Protein AF-A0A2J8UCY9-F1 (afdb_monomer)

Solvent-accessible surface area (backbone atoms only — not comparable to full-atom values): 5858 Å² total; per-residue (Å²): 77,43,44,34,46,84,89,42,78,52,78,72,51,66,102,67,94,73,92,73,49,88,90,56,44,50,74,46,85,66,78,62,61,76,44,75,46,78,47,78,65,45,79,43,69,38,90,86,71,49,78,44,76,52,64,51,78,48,76,50,60,58,88,49,69,67,59,51,58,73,76,35,94,52,59,72,59,55,51,50,54,49,51,54,51,50,56,57,60,75,54,107

Foldseek 3Di:
DWKDFQNDTDDPDDPDDDDDDPPGIDDDDDDQDKDKDKQAFDFDQAPVRDTDTDIDIDIDGDPDPVCVVVPDVDPVVVVNVVVVVVVRVVRD

Structure (mmCIF, N/CA/C/O backbone):
data_AF-A0A2J8UCY9-F1
#
_entry.id   AF-A0A2J8UCY9-F1
#
loop_
_atom_site.group_PDB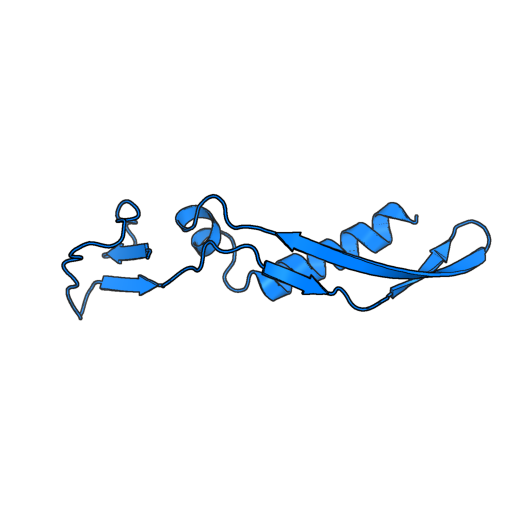
_atom_site.id
_atom_site.type_symbol
_atom_site.label_atom_id
_atom_site.label_alt_id
_atom_site.label_comp_id
_atom_site.label_asym_id
_atom_site.label_entity_id
_atom_site.label_seq_id
_atom_site.pdbx_PDB_ins_code
_atom_site.Cartn_x
_atom_site.Cartn_y
_atom_site.Cartn_z
_atom_site.occupancy
_atom_site.B_iso_or_equiv
_atom_site.auth_seq_id
_atom_site.auth_comp_id
_atom_site.auth_asym_id
_atom_site.auth_atom_id
_atom_site.pdbx_PDB_model_num
ATOM 1 N N . MET A 1 1 ? -6.991 -2.975 15.293 1.00 62.84 1 MET A N 1
ATOM 2 C CA . MET A 1 1 ? -8.425 -2.883 14.932 1.00 62.84 1 MET A CA 1
ATOM 3 C C . MET A 1 1 ? -8.846 -1.454 15.186 1.00 62.84 1 MET A C 1
ATOM 5 O O . MET A 1 1 ? -8.443 -0.914 16.206 1.00 62.84 1 MET A O 1
ATOM 9 N N . ILE A 1 2 ? -9.582 -0.833 14.272 1.00 66.00 2 ILE A N 1
ATOM 10 C CA . ILE A 1 2 ? -10.131 0.509 14.490 1.00 66.00 2 ILE A CA 1
ATOM 11 C C . ILE A 1 2 ? -11.627 0.386 14.770 1.00 66.00 2 ILE A C 1
ATOM 13 O O . ILE A 1 2 ? -12.309 -0.440 14.161 1.00 66.00 2 ILE A O 1
ATOM 17 N N . VAL A 1 3 ? -12.114 1.171 15.727 1.00 64.50 3 VAL A N 1
ATOM 18 C CA . VAL A 1 3 ? -13.533 1.233 16.081 1.00 64.50 3 VAL A CA 1
ATOM 19 C C . VAL A 1 3 ? -13.999 2.672 15.941 1.00 64.50 3 VAL A C 1
ATOM 21 O O . VAL A 1 3 ? -13.440 3.586 16.553 1.00 64.50 3 VAL A O 1
ATOM 24 N N . PHE A 1 4 ? -15.017 2.859 15.111 1.00 61.75 4 PHE A N 1
ATOM 25 C CA . PHE A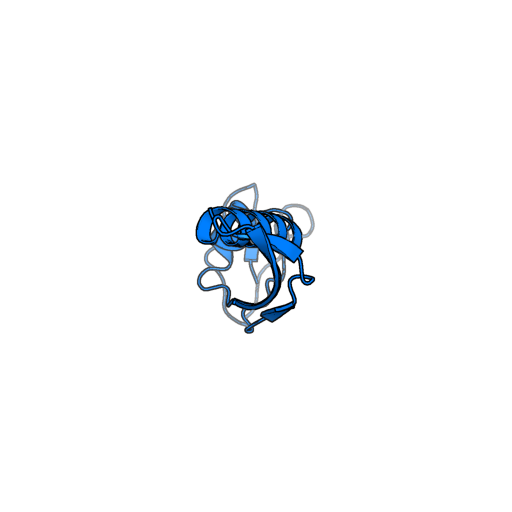 1 4 ? -15.718 4.116 14.925 1.00 61.75 4 PHE A CA 1
ATOM 26 C C . PHE A 1 4 ? -16.925 4.142 15.853 1.00 61.75 4 PHE A C 1
ATOM 28 O O . PHE A 1 4 ? -17.767 3.253 15.765 1.00 61.75 4 PHE A O 1
ATOM 35 N N . ARG A 1 5 ? -17.031 5.170 16.702 1.00 58.88 5 ARG A N 1
ATOM 36 C CA . ARG A 1 5 ? -18.231 5.446 17.505 1.00 58.88 5 ARG A CA 1
ATOM 37 C C . ARG A 1 5 ? -18.790 6.802 17.093 1.00 58.88 5 ARG A C 1
ATOM 39 O O . ARG A 1 5 ? -18.135 7.813 17.333 1.00 58.88 5 ARG A O 1
ATOM 46 N N . LEU A 1 6 ? -19.980 6.842 16.482 1.00 58.84 6 LEU A N 1
ATOM 47 C CA . LEU A 1 6 ? -20.654 8.089 16.052 1.00 58.84 6 LEU A CA 1
ATOM 48 C C . LEU A 1 6 ? -19.757 9.029 15.219 1.00 58.84 6 LEU A C 1
ATOM 50 O O . LEU A 1 6 ? -19.719 10.234 15.453 1.00 58.84 6 LEU A O 1
ATOM 54 N N . GLY A 1 7 ? -18.955 8.483 14.302 1.00 60.28 7 GLY A N 1
ATOM 55 C CA . GLY A 1 7 ? -18.028 9.283 13.489 1.00 60.28 7 GLY A CA 1
ATOM 56 C C . GLY A 1 7 ? -16.812 9.840 14.246 1.00 60.28 7 GLY A C 1
ATOM 57 O O . GLY A 1 7 ? -15.960 10.476 13.633 1.00 60.28 7 GLY A O 1
ATOM 58 N N . ARG A 1 8 ? -16.673 9.572 15.553 1.00 62.06 8 ARG A N 1
ATOM 59 C CA . ARG A 1 8 ? -15.445 9.834 16.313 1.00 62.06 8 ARG A CA 1
ATOM 60 C C . ARG A 1 8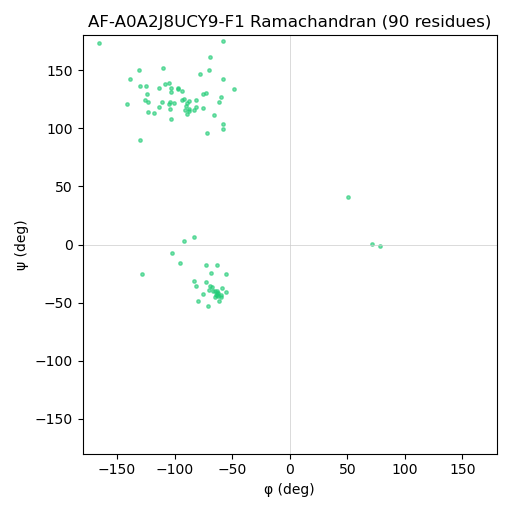 ? -14.563 8.595 16.345 1.00 62.06 8 ARG A C 1
ATOM 62 O O . ARG A 1 8 ? -15.003 7.482 16.646 1.00 62.06 8 ARG A O 1
ATOM 69 N N . ILE A 1 9 ? -13.292 8.819 16.045 1.00 62.81 9 ILE A N 1
ATOM 70 C CA . ILE A 1 9 ? -12.264 7.788 16.031 1.00 62.81 9 ILE A CA 1
ATOM 71 C C . ILE A 1 9 ? -11.805 7.580 17.474 1.00 62.81 9 ILE A C 1
ATOM 73 O O . ILE A 1 9 ? -11.318 8.510 18.117 1.00 62.81 9 ILE A O 1
ATOM 77 N N . ARG A 1 10 ? -11.989 6.372 18.012 1.00 67.19 10 ARG A N 1
ATOM 78 C CA . ARG A 1 10 ? -11.327 5.982 19.262 1.00 67.19 10 ARG A CA 1
ATOM 79 C C . ARG A 1 10 ? -9.875 5.627 18.956 1.00 67.19 10 ARG A C 1
ATOM 81 O O . ARG A 1 10 ? -9.578 5.093 17.889 1.00 67.19 10 ARG A O 1
ATOM 88 N N . THR A 1 11 ? -8.986 5.915 19.904 1.00 61.75 11 THR A N 1
ATOM 89 C CA . THR A 1 11 ? -7.563 5.566 19.829 1.00 61.75 11 THR A CA 1
ATOM 90 C C . THR A 1 11 ? -7.421 4.096 19.422 1.00 61.75 11 THR A C 1
ATOM 92 O O . THR A 1 11 ? -8.151 3.269 19.978 1.00 61.75 11 THR A O 1
ATOM 95 N N . PRO A 1 12 ? -6.545 3.751 18.458 1.00 64.38 12 PRO A N 1
ATOM 96 C CA . PRO A 1 12 ? -6.369 2.376 18.009 1.00 64.38 12 PRO A CA 1
ATOM 97 C C . PRO A 1 12 ? -5.970 1.505 19.200 1.00 64.38 12 PRO A C 1
ATOM 99 O O . PRO A 1 12 ? -4.845 1.566 19.690 1.00 64.38 12 PRO A O 1
ATOM 102 N N . GLN A 1 13 ? -6.922 0.722 19.705 1.00 62.72 13 GLN A N 1
ATOM 103 C CA . GLN A 1 13 ? -6.665 -0.185 20.811 1.00 62.72 13 GLN A CA 1
ATOM 104 C C . GLN A 1 13 ? -5.887 -1.387 20.269 1.00 62.72 13 GLN A C 1
ATOM 106 O O . GLN A 1 13 ? -6.252 -1.986 19.247 1.00 62.72 13 GLN A O 1
ATOM 111 N N . GLY A 1 14 ? -4.781 -1.704 20.948 1.00 58.69 14 GLY A N 1
ATOM 112 C CA . GLY A 1 14 ? -4.056 -2.960 20.770 1.00 58.69 14 GLY A CA 1
ATOM 113 C C . GLY A 1 14 ? -4.962 -4.172 21.042 1.00 58.69 14 GLY A C 1
ATOM 114 O O . GLY A 1 14 ? -6.122 -3.995 21.414 1.00 58.69 14 GLY A O 1
ATOM 115 N N . PRO A 1 15 ? -4.478 -5.410 20.834 1.00 54.38 15 PRO A N 1
ATOM 116 C CA . PRO A 1 15 ? -5.263 -6.619 21.094 1.00 54.38 15 PRO A CA 1
ATOM 117 C C . PRO A 1 15 ? -5.706 -6.649 22.569 1.00 54.38 15 PRO A C 1
ATOM 119 O O . PRO A 1 15 ? -4.925 -6.974 23.454 1.00 54.38 15 PRO A O 1
ATOM 122 N N . GLY A 1 16 ? -6.950 -6.245 22.832 1.00 59.94 16 GLY A N 1
ATOM 123 C CA . GLY A 1 16 ? -7.521 -6.045 24.163 1.00 59.94 16 GLY A CA 1
ATOM 124 C C . GLY A 1 16 ? -9.047 -5.918 24.103 1.00 59.94 16 GLY A C 1
ATOM 125 O O . GLY A 1 16 ? -9.633 -5.906 23.019 1.00 59.94 16 GLY A O 1
ATOM 126 N N . MET A 1 17 ? -9.700 -5.867 25.268 1.00 53.50 17 MET A N 1
ATOM 127 C CA . MET A 1 17 ? -11.161 -5.779 25.377 1.00 53.50 17 MET A CA 1
ATOM 128 C C . MET A 1 17 ? -11.683 -4.455 24.817 1.00 53.50 17 MET A C 1
ATOM 130 O O . MET A 1 17 ? -11.496 -3.398 25.419 1.00 53.50 17 MET A O 1
ATOM 134 N N . VAL A 1 18 ? -12.401 -4.531 23.697 1.00 63.62 18 VAL A N 1
ATOM 135 C CA . VAL A 1 18 ? -13.102 -3.387 23.114 1.00 63.62 18 VAL A CA 1
ATOM 136 C C . VAL A 1 18 ? -14.592 -3.514 23.418 1.00 63.62 18 VAL A C 1
ATOM 138 O O . VAL A 1 18 ? -15.242 -4.458 22.974 1.00 63.62 18 VAL A O 1
ATOM 141 N N . LEU A 1 19 ? -15.136 -2.567 24.185 1.00 62.97 19 LEU A N 1
ATOM 142 C CA . LEU A 1 19 ? -16.574 -2.464 24.456 1.00 62.97 19 LEU A CA 1
ATOM 143 C C . LEU A 1 19 ? -17.294 -1.981 23.190 1.00 62.97 19 LEU A C 1
ATOM 145 O O . LEU A 1 19 ? -17.336 -0.780 22.919 1.00 62.97 19 LEU A O 1
ATOM 149 N N . LEU A 1 20 ? -17.824 -2.933 22.420 1.00 65.19 20 LEU A N 1
ATOM 150 C CA . LEU A 1 20 ? -18.615 -2.706 21.211 1.00 65.19 20 LEU A CA 1
ATOM 151 C C . LEU A 1 20 ? -20.109 -2.625 21.547 1.00 65.19 20 LEU A C 1
ATOM 153 O O . LEU A 1 20 ? -20.704 -3.609 21.980 1.00 65.19 20 LEU A O 1
ATOM 157 N N . LEU A 1 21 ? -20.721 -1.463 21.313 1.00 69.25 21 LEU A N 1
ATOM 158 C CA . LEU A 1 21 ? -22.172 -1.300 21.296 1.00 69.25 21 LEU A CA 1
ATOM 159 C C . LEU A 1 21 ? -22.705 -1.589 19.880 1.00 69.25 21 LEU A C 1
ATOM 161 O O . LEU A 1 21 ? -22.408 -0.822 18.960 1.00 69.25 21 LEU A O 1
ATOM 165 N N . PRO A 1 22 ? -23.538 -2.628 19.688 1.00 63.97 22 PRO A N 1
ATOM 166 C CA . PRO A 1 22 ? -23.905 -3.151 18.366 1.00 63.97 22 PRO A CA 1
ATOM 167 C C . PRO A 1 22 ? -24.680 -2.176 17.462 1.00 63.97 22 PRO A C 1
ATOM 169 O O . PRO A 1 22 ? -24.721 -2.383 16.256 1.00 63.97 22 PRO A O 1
ATOM 172 N N . PHE A 1 23 ? -25.271 -1.110 18.010 1.00 65.75 23 PHE A N 1
ATOM 173 C CA . PHE A 1 23 ? -26.038 -0.120 17.238 1.00 65.75 23 PHE A CA 1
ATOM 174 C C . PHE A 1 23 ? -25.242 1.120 16.813 1.00 65.75 23 PHE A C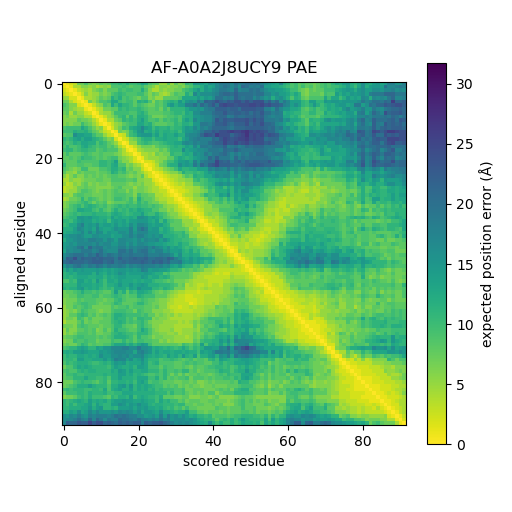 1
ATOM 176 O O . PHE A 1 23 ? -25.707 1.884 15.972 1.00 65.75 23 PHE A O 1
ATOM 183 N N . ILE A 1 24 ? -24.077 1.361 17.415 1.00 68.56 24 ILE A N 1
ATOM 184 C CA . ILE A 1 24 ? -23.378 2.652 17.315 1.00 68.56 24 ILE A CA 1
ATOM 185 C C . ILE A 1 24 ? -21.919 2.476 16.881 1.00 68.56 24 ILE A C 1
ATOM 187 O O . ILE A 1 24 ? -21.320 3.392 16.306 1.00 68.56 24 ILE A O 1
ATOM 191 N N . ASP A 1 25 ? -21.348 1.303 17.152 1.00 67.00 25 ASP A N 1
ATOM 192 C CA . ASP A 1 25 ? -19.942 1.029 16.916 1.00 67.00 25 ASP A CA 1
ATOM 193 C C . ASP A 1 25 ? -19.748 0.229 15.625 1.00 67.00 25 ASP A C 1
ATOM 195 O O . ASP A 1 25 ? -20.238 -0.890 15.485 1.00 67.00 25 ASP A O 1
ATOM 199 N N . SER A 1 26 ? -18.977 0.787 14.692 1.00 67.88 26 SER A N 1
ATOM 200 C CA . SER A 1 26 ? -18.511 0.079 13.498 1.00 67.88 26 SER A CA 1
ATOM 201 C C . SER A 1 26 ? -17.042 -0.291 13.681 1.00 67.88 26 SER A C 1
ATOM 203 O O . SER A 1 26 ? -16.206 0.580 13.934 1.00 67.88 26 SER A O 1
ATOM 205 N N . PHE A 1 27 ? -16.712 -1.581 13.595 1.00 67.88 27 PHE A N 1
ATOM 206 C CA . PHE A 1 27 ? -15.332 -2.057 13.687 1.00 67.88 27 PHE A CA 1
ATOM 207 C C . PHE A 1 27 ? -14.790 -2.403 12.305 1.00 67.88 27 PHE A C 1
ATOM 209 O O . PHE A 1 27 ? -15.420 -3.119 11.531 1.00 67.88 27 PHE A O 1
ATOM 216 N N . GLN A 1 28 ? -13.568 -1.960 12.024 1.00 70.00 28 GLN A N 1
ATOM 217 C CA . GLN A 1 28 ? -12.839 -2.370 10.834 1.00 70.00 28 GLN A CA 1
ATOM 218 C C . GLN A 1 28 ? -11.478 -2.927 11.244 1.00 70.00 28 GLN A C 1
ATOM 220 O O . GLN A 1 28 ? -10.691 -2.317 11.978 1.00 70.00 28 GLN A O 1
ATOM 225 N N . ARG A 1 29 ? -11.204 -4.158 10.814 1.00 71.31 29 ARG A N 1
ATOM 226 C CA . ARG A 1 29 ? -9.906 -4.795 11.031 1.00 71.31 29 ARG A CA 1
ATOM 227 C C . ARG A 1 29 ? -8.991 -4.408 9.878 1.00 71.31 29 ARG A C 1
ATOM 229 O O . ARG A 1 29 ? -9.246 -4.774 8.739 1.00 71.31 29 ARG A O 1
ATOM 236 N N . VAL A 1 30 ? -7.938 -3.668 10.202 1.00 71.56 30 VAL A N 1
ATOM 237 C CA . VAL A 1 30 ? -6.861 -3.323 9.272 1.00 71.56 30 VAL A CA 1
ATOM 238 C C . VAL A 1 30 ? -5.668 -4.203 9.600 1.00 71.56 30 VAL A C 1
ATOM 240 O O . VAL A 1 30 ? -5.297 -4.342 10.768 1.00 71.56 30 VAL A O 1
ATOM 243 N N . ASP A 1 31 ? -5.104 -4.813 8.571 1.00 70.19 31 ASP A N 1
ATOM 244 C CA . ASP A 1 31 ? -3.914 -5.643 8.667 1.00 70.19 31 ASP A CA 1
ATOM 245 C C . ASP A 1 31 ? -2.667 -4.770 8.475 1.00 70.19 31 ASP A C 1
ATOM 247 O O . ASP A 1 31 ? -2.536 -4.093 7.461 1.00 70.19 31 ASP A O 1
ATOM 251 N N . LEU A 1 32 ? -1.770 -4.762 9.463 1.00 75.75 32 LEU A N 1
ATOM 252 C CA . LEU A 1 32 ? -0.550 -3.937 9.476 1.00 75.75 32 LEU A CA 1
ATOM 253 C C . LEU A 1 32 ? 0.667 -4.658 8.880 1.00 75.75 32 LEU A C 1
ATOM 255 O O . LEU A 1 32 ? 1.791 -4.147 8.936 1.00 75.75 32 LEU A O 1
ATOM 259 N N . ARG A 1 33 ? 0.471 -5.878 8.378 1.00 76.00 33 ARG A N 1
ATOM 260 C CA . ARG A 1 33 ? 1.532 -6.673 7.763 1.00 76.00 33 ARG A CA 1
ATOM 261 C C . ARG A 1 33 ? 1.946 -6.070 6.423 1.00 76.00 33 ARG A C 1
ATOM 263 O O . ARG A 1 33 ? 1.138 -5.456 5.727 1.00 76.00 33 ARG A O 1
ATOM 270 N N . THR A 1 34 ? 3.214 -6.262 6.066 1.00 77.00 34 THR A N 1
ATOM 271 C CA . THR A 1 34 ? 3.733 -5.889 4.747 1.00 77.00 34 THR A CA 1
ATOM 272 C C . THR A 1 34 ? 2.963 -6.650 3.676 1.00 77.00 34 THR A C 1
ATOM 274 O O . THR A 1 34 ? 2.852 -7.875 3.743 1.00 77.00 34 THR A O 1
ATOM 277 N N . ARG A 1 35 ? 2.423 -5.925 2.698 1.00 76.25 35 ARG A N 1
ATOM 278 C CA . ARG A 1 35 ? 1.782 -6.506 1.520 1.00 76.25 35 ARG A CA 1
ATOM 279 C C . ARG A 1 35 ? 2.612 -6.164 0.294 1.00 76.25 35 ARG A C 1
ATOM 281 O O . ARG A 1 35 ? 3.032 -5.022 0.119 1.00 76.25 35 ARG A O 1
ATOM 288 N N . ALA A 1 36 ? 2.833 -7.170 -0.538 1.00 75.69 36 ALA A N 1
ATOM 289 C CA . ALA A 1 36 ? 3.380 -6.996 -1.872 1.00 75.69 36 ALA A CA 1
ATOM 290 C C . ALA A 1 36 ? 2.215 -6.967 -2.864 1.00 75.69 36 ALA A C 1
ATOM 292 O O . ALA A 1 36 ? 1.291 -7.782 -2.764 1.00 75.69 36 ALA A O 1
ATOM 293 N N . PHE A 1 37 ? 2.238 -6.025 -3.802 1.00 78.25 37 PHE A N 1
ATOM 294 C CA . PHE A 1 37 ? 1.385 -6.084 -4.978 1.00 78.25 37 PHE A CA 1
ATOM 295 C C . PHE A 1 37 ? 2.247 -6.003 -6.228 1.00 78.25 37 PHE A C 1
ATOM 297 O O . PHE A 1 37 ? 3.066 -5.100 -6.391 1.00 78.25 37 PHE A O 1
ATOM 304 N N . ASN A 1 38 ? 2.005 -6.947 -7.130 1.00 70.06 38 ASN A N 1
ATOM 305 C CA . ASN A 1 38 ? 2.638 -6.948 -8.431 1.00 70.06 38 ASN A CA 1
ATOM 306 C C . ASN A 1 38 ? 1.874 -5.989 -9.353 1.00 70.06 38 ASN A C 1
ATOM 308 O O . ASN A 1 38 ? 0.653 -6.119 -9.517 1.00 70.06 38 ASN A O 1
ATOM 312 N N . VAL A 1 39 ? 2.577 -5.015 -9.926 1.00 73.81 39 VAL A N 1
ATOM 313 C CA . VAL A 1 39 ? 2.024 -4.148 -10.967 1.00 73.81 39 VAL A CA 1
ATOM 314 C C . VAL A 1 39 ? 2.260 -4.832 -12.310 1.00 73.81 39 VAL A C 1
ATOM 316 O O . VAL A 1 39 ? 3.409 -5.141 -12.632 1.00 73.81 39 VAL A O 1
ATOM 319 N N . PRO A 1 40 ? 1.203 -5.088 -13.103 1.00 75.06 40 PRO A N 1
ATOM 320 C CA . PRO A 1 40 ? 1.358 -5.772 -14.377 1.00 75.06 40 PRO A CA 1
ATOM 321 C C . PRO A 1 40 ? 2.319 -4.999 -15.293 1.00 75.06 40 PRO A C 1
ATOM 323 O O . PRO A 1 40 ? 2.292 -3.763 -15.304 1.00 75.06 40 PRO A O 1
ATOM 326 N N . PRO A 1 41 ? 3.161 -5.710 -16.064 1.00 71.94 41 PRO A N 1
ATOM 327 C CA . PRO A 1 41 ? 4.172 -5.081 -16.896 1.00 71.94 41 PRO A CA 1
ATOM 328 C C . PRO A 1 41 ? 3.511 -4.176 -17.937 1.00 71.94 41 PRO A C 1
ATOM 330 O O . PRO A 1 41 ? 2.679 -4.620 -18.731 1.00 71.94 41 PRO A O 1
ATOM 333 N N . CYS A 1 42 ? 3.887 -2.901 -17.928 1.00 73.94 42 CYS A N 1
ATOM 334 C CA . CYS A 1 42 ? 3.407 -1.916 -18.886 1.00 73.94 42 CYS A CA 1
ATOM 335 C C . CYS A 1 42 ? 4.433 -1.771 -20.015 1.00 73.94 42 CYS A C 1
ATOM 337 O O . CYS A 1 42 ? 5.637 -1.662 -19.773 1.00 73.94 42 CYS A O 1
ATOM 339 N N . LYS A 1 43 ? 3.950 -1.782 -21.262 1.00 74.75 43 LYS A N 1
ATOM 340 C CA . LYS A 1 43 ? 4.768 -1.492 -22.444 1.00 74.75 43 LYS A CA 1
ATOM 341 C C . LYS A 1 43 ? 4.846 0.019 -22.604 1.00 74.75 43 LYS A C 1
ATOM 343 O O . LYS A 1 43 ? 3.819 0.656 -22.823 1.00 74.75 43 LYS A O 1
ATOM 348 N N . LEU A 1 44 ? 6.041 0.577 -22.470 1.00 71.50 44 LEU A N 1
ATOM 349 C CA . LEU A 1 44 ? 6.283 2.013 -22.549 1.00 71.50 44 LEU A CA 1
ATOM 350 C C . LEU A 1 44 ? 7.347 2.276 -23.619 1.00 71.50 44 LEU A C 1
ATOM 352 O O . LEU A 1 44 ? 8.333 1.545 -23.728 1.00 71.50 44 LEU A O 1
ATOM 356 N N . ALA A 1 45 ? 7.109 3.292 -24.445 1.00 73.75 45 ALA A N 1
ATOM 357 C CA . ALA A 1 45 ? 8.066 3.746 -25.443 1.00 73.75 45 ALA A CA 1
ATOM 358 C C . ALA A 1 45 ? 8.948 4.824 -24.806 1.00 73.75 45 ALA A C 1
ATOM 360 O O . ALA A 1 45 ? 8.439 5.845 -24.346 1.00 73.75 45 ALA A O 1
ATOM 361 N N . SER A 1 46 ? 10.255 4.571 -24.749 1.00 72.50 46 SER A N 1
ATOM 362 C CA . SER A 1 46 ? 11.236 5.567 -24.315 1.00 72.50 46 SER A CA 1
ATOM 363 C C . SER A 1 46 ? 11.362 6.683 -25.360 1.00 72.50 46 SER A C 1
ATOM 365 O O . SER A 1 46 ? 11.024 6.485 -26.531 1.00 72.50 46 SER A O 1
ATOM 367 N N . LYS A 1 47 ? 11.908 7.840 -24.967 1.00 76.62 47 LYS A N 1
ATOM 368 C CA . LYS A 1 47 ? 12.196 8.970 -25.873 1.00 76.62 47 LYS A CA 1
ATOM 369 C C . LYS A 1 47 ? 13.084 8.597 -27.065 1.00 76.62 47 LYS A C 1
ATOM 371 O O . LYS A 1 47 ? 12.957 9.215 -28.116 1.00 76.62 47 LYS A O 1
ATOM 376 N N . ASP A 1 48 ? 13.902 7.556 -26.931 1.00 78.81 48 ASP A N 1
ATOM 377 C CA . ASP A 1 48 ? 14.776 7.052 -27.999 1.00 78.81 48 ASP A CA 1
ATOM 378 C C . ASP A 1 48 ? 14.065 6.094 -28.979 1.00 78.81 48 ASP A C 1
ATOM 380 O O . ASP A 1 48 ? 14.703 5.473 -29.825 1.00 78.81 48 ASP A O 1
ATOM 384 N N . GLY A 1 49 ? 12.743 5.912 -28.859 1.00 78.25 49 GLY A N 1
ATOM 385 C CA . GLY A 1 49 ? 11.954 5.023 -29.722 1.00 78.25 49 GLY A CA 1
ATOM 386 C C . GLY A 1 49 ? 12.063 3.532 -29.378 1.00 78.25 49 GLY A C 1
ATOM 387 O O . GLY A 1 49 ? 11.396 2.704 -29.999 1.00 78.25 49 GLY A O 1
ATOM 388 N N . ALA A 1 50 ? 12.855 3.170 -28.365 1.00 79.12 50 ALA A N 1
ATOM 389 C CA . ALA A 1 50 ? 12.923 1.808 -27.848 1.00 79.12 50 ALA A CA 1
ATOM 390 C C . ALA A 1 50 ? 11.656 1.454 -27.047 1.00 79.12 50 ALA A C 1
ATOM 392 O O . ALA A 1 50 ? 11.245 2.189 -26.144 1.00 79.12 50 ALA A O 1
ATOM 393 N N . VAL A 1 51 ? 11.051 0.303 -27.357 1.00 79.88 51 VAL A N 1
ATOM 394 C CA . VAL A 1 51 ? 9.892 -0.234 -26.629 1.00 79.88 51 VAL A CA 1
ATOM 395 C C . VAL A 1 51 ? 10.393 -1.112 -25.488 1.00 79.88 51 VAL A C 1
ATOM 397 O O . VAL A 1 51 ? 10.950 -2.184 -25.718 1.00 79.88 51 VAL A O 1
ATOM 400 N N . LEU A 1 52 ? 10.176 -0.671 -24.252 1.00 80.69 52 LEU A N 1
ATOM 401 C CA . LEU A 1 52 ? 10.558 -1.394 -23.044 1.00 80.69 52 LEU A CA 1
ATOM 402 C C . LEU A 1 52 ? 9.301 -1.933 -22.356 1.00 80.69 52 LEU A C 1
ATOM 404 O O . LEU A 1 52 ? 8.273 -1.261 -22.274 1.00 80.69 52 LEU A O 1
ATOM 408 N N . SER A 1 53 ? 9.372 -3.168 -21.863 1.00 79.19 53 SER A N 1
ATOM 409 C CA . SER A 1 53 ? 8.335 -3.741 -20.998 1.00 79.19 53 SER A CA 1
ATOM 410 C C . SER A 1 53 ? 8.846 -3.706 -19.567 1.00 79.19 53 SER A C 1
ATOM 412 O O . SER A 1 53 ? 9.758 -4.456 -19.227 1.00 79.19 53 SER A O 1
ATOM 414 N N . VAL A 1 54 ? 8.283 -2.824 -18.744 1.00 76.25 54 VAL A N 1
ATOM 415 C CA . VAL A 1 54 ? 8.720 -2.638 -17.357 1.00 76.25 54 VAL A CA 1
ATOM 416 C C . VAL A 1 54 ? 7.627 -3.141 -16.426 1.00 76.25 54 VAL A C 1
ATOM 418 O O . VAL A 1 54 ? 6.483 -2.693 -16.491 1.00 76.25 54 VAL A O 1
ATOM 421 N N . GLY A 1 55 ? 7.987 -4.096 -15.571 1.00 77.88 55 GLY A N 1
ATOM 422 C CA . GLY A 1 55 ? 7.192 -4.512 -14.419 1.00 77.88 55 GLY A CA 1
ATOM 423 C C . GLY A 1 55 ? 7.884 -4.078 -13.132 1.00 77.88 55 GLY A C 1
ATOM 424 O O . GLY A 1 55 ? 9.110 -3.967 -13.101 1.00 77.88 55 GLY A O 1
ATOM 425 N N . ALA A 1 56 ? 7.112 -3.841 -12.075 1.00 74.38 56 ALA A N 1
ATOM 426 C CA . ALA A 1 56 ? 7.669 -3.603 -10.748 1.00 74.38 56 ALA A CA 1
ATOM 427 C C . ALA A 1 56 ? 6.844 -4.315 -9.676 1.00 74.38 56 ALA A C 1
ATOM 429 O O . ALA A 1 56 ? 5.612 -4.348 -9.739 1.00 74.38 56 ALA A O 1
ATOM 430 N N . ASP A 1 57 ? 7.547 -4.839 -8.675 1.00 80.12 57 ASP A N 1
ATOM 431 C CA . ASP A 1 57 ? 6.950 -5.291 -7.424 1.00 80.12 57 ASP A CA 1
ATOM 432 C C . ASP A 1 57 ? 6.974 -4.135 -6.427 1.00 80.12 57 ASP A C 1
ATOM 434 O O . ASP A 1 57 ? 8.023 -3.533 -6.182 1.00 80.12 57 ASP A O 1
ATOM 438 N N . VAL A 1 58 ? 5.814 -3.796 -5.872 1.00 79.75 58 VAL A N 1
ATOM 439 C CA . VAL A 1 58 ? 5.701 -2.711 -4.902 1.00 79.75 58 VAL A CA 1
ATOM 440 C C . VAL A 1 58 ? 5.316 -3.304 -3.557 1.00 79.75 58 VAL A C 1
ATOM 442 O O . VAL A 1 58 ? 4.247 -3.893 -3.378 1.00 79.75 58 VAL A O 1
ATOM 445 N N . GLN A 1 59 ? 6.200 -3.110 -2.584 1.00 80.25 59 GLN A N 1
ATOM 446 C CA . GLN A 1 59 ? 6.017 -3.572 -1.217 1.00 80.25 59 GLN A CA 1
ATOM 447 C C . GLN A 1 59 ? 5.661 -2.381 -0.342 1.00 80.25 59 GLN A C 1
ATOM 449 O O . GLN A 1 59 ? 6.411 -1.410 -0.256 1.00 80.25 59 GLN A O 1
ATOM 454 N N . PHE A 1 60 ? 4.502 -2.446 0.307 1.00 78.00 60 PHE A N 1
ATOM 455 C CA . PHE A 1 60 ? 4.050 -1.389 1.199 1.00 78.00 60 PHE A CA 1
ATOM 456 C C . PHE A 1 60 ? 3.586 -1.957 2.537 1.00 78.00 60 PHE A C 1
ATOM 458 O O . PHE A 1 60 ? 3.095 -3.085 2.647 1.00 78.00 60 PHE A O 1
ATOM 465 N N . ARG A 1 61 ? 3.750 -1.148 3.583 1.00 80.19 61 ARG A N 1
ATOM 466 C CA . ARG A 1 61 ? 3.282 -1.440 4.935 1.00 80.19 61 ARG A CA 1
ATOM 467 C C . ARG A 1 61 ? 2.505 -0.242 5.456 1.00 80.19 61 ARG A C 1
ATOM 469 O O . ARG A 1 61 ? 2.936 0.897 5.308 1.00 80.19 61 ARG A O 1
ATOM 476 N N . ILE A 1 62 ? 1.368 -0.510 6.085 1.00 78.81 62 ILE A N 1
ATOM 477 C CA . ILE A 1 62 ? 0.550 0.526 6.713 1.00 78.81 62 ILE A CA 1
ATOM 478 C C . ILE A 1 62 ? 1.227 0.949 8.022 1.00 78.81 62 ILE A C 1
ATOM 480 O O . ILE A 1 62 ? 1.400 0.126 8.921 1.00 78.81 62 ILE A O 1
ATOM 484 N N . TRP A 1 63 ? 1.622 2.222 8.108 1.00 77.19 63 TRP A N 1
ATOM 485 C CA . TRP A 1 63 ? 2.203 2.816 9.318 1.00 77.19 63 TRP A CA 1
ATOM 486 C C . TRP A 1 63 ? 1.124 3.196 10.337 1.00 77.19 63 TRP A C 1
ATOM 488 O O . TRP A 1 63 ? 1.210 2.813 11.500 1.00 77.19 63 TRP A O 1
ATOM 498 N N . ASP A 1 64 ? 0.077 3.887 9.879 1.00 77.38 64 ASP A N 1
ATOM 499 C CA . ASP A 1 64 ? -1.053 4.300 10.709 1.00 77.38 64 ASP A CA 1
ATOM 500 C C . ASP A 1 64 ? -2.376 3.761 10.130 1.00 77.38 64 ASP A C 1
ATOM 502 O O . ASP A 1 64 ? -2.784 4.164 9.033 1.00 77.38 64 ASP A O 1
ATOM 506 N N . PRO A 1 65 ? -3.073 2.850 10.837 1.00 72.81 65 PRO A N 1
ATOM 507 C CA . PRO A 1 65 ? -4.344 2.301 10.376 1.00 72.81 65 PRO A CA 1
ATOM 508 C C . PRO A 1 65 ? -5.482 3.329 10.380 1.00 72.81 65 PRO A C 1
ATOM 510 O O . PRO A 1 65 ? -6.443 3.153 9.632 1.00 72.81 65 PRO A O 1
ATOM 513 N N . VAL A 1 66 ? -5.402 4.379 11.206 1.00 76.00 66 VAL A N 1
ATOM 514 C CA . VAL A 1 66 ? -6.444 5.408 11.306 1.00 76.00 66 VAL A CA 1
ATOM 515 C C . VAL A 1 66 ? -6.446 6.269 10.051 1.00 76.00 66 VAL A C 1
ATOM 517 O O . VAL A 1 66 ? -7.476 6.386 9.384 1.00 76.00 66 VAL A O 1
ATOM 520 N N . LEU A 1 67 ? -5.277 6.805 9.694 1.00 74.00 67 LEU A N 1
ATOM 521 C CA . LEU A 1 67 ? -5.092 7.549 8.450 1.00 74.00 67 LEU A CA 1
ATOM 522 C C . LEU A 1 67 ? -5.410 6.671 7.237 1.00 74.00 67 LEU A C 1
ATOM 524 O O . LEU A 1 67 ? -6.138 7.093 6.347 1.00 74.00 67 LEU A O 1
ATOM 528 N N . SER A 1 68 ? -4.952 5.418 7.230 1.00 70.25 68 SER A N 1
ATOM 529 C CA . SER A 1 68 ? -5.148 4.520 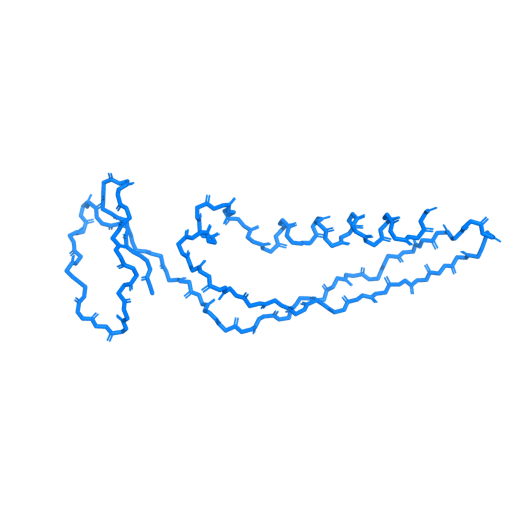6.090 1.00 70.25 68 SER A CA 1
ATOM 530 C C . SER A 1 68 ? -6.620 4.279 5.735 1.00 70.25 68 SER A C 1
ATOM 532 O O . SER A 1 68 ? -6.931 4.187 4.550 1.00 70.25 68 SER A O 1
ATOM 534 N N . VAL A 1 69 ? -7.514 4.179 6.724 1.00 72.56 69 VAL A N 1
ATOM 535 C CA . VAL A 1 69 ? -8.953 3.972 6.479 1.00 72.56 69 VAL A CA 1
ATOM 536 C C . VAL A 1 69 ? -9.686 5.273 6.178 1.00 72.56 69 VAL A C 1
ATOM 538 O O . VAL A 1 69 ? -10.632 5.272 5.395 1.00 72.56 69 VAL A O 1
ATOM 541 N N . MET A 1 70 ? -9.242 6.388 6.758 1.00 70.56 70 MET A N 1
ATOM 542 C CA . MET A 1 70 ? -9.812 7.706 6.470 1.00 70.56 70 MET 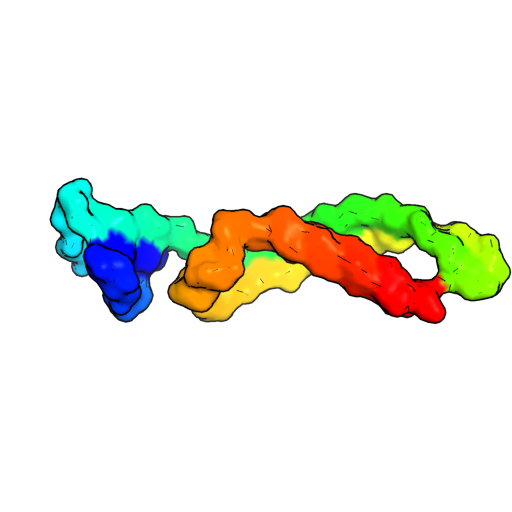A CA 1
ATOM 543 C C . MET A 1 70 ? -9.472 8.191 5.058 1.00 70.56 70 MET A C 1
ATOM 545 O O . MET A 1 70 ? -10.312 8.794 4.397 1.00 70.56 70 MET A O 1
ATOM 549 N N . THR A 1 71 ? -8.251 7.934 4.588 1.00 68.12 71 THR A N 1
ATOM 550 C CA . THR A 1 71 ? -7.759 8.477 3.318 1.00 68.12 71 THR A CA 1
ATOM 551 C C . THR A 1 71 ? -8.226 7.677 2.106 1.00 68.12 71 THR A C 1
ATOM 553 O O . THR A 1 71 ? -8.480 8.274 1.062 1.00 68.12 71 THR A O 1
ATOM 556 N N . VAL A 1 72 ? -8.341 6.344 2.195 1.00 64.38 72 VAL A N 1
ATOM 557 C CA . VAL A 1 72 ? -8.641 5.520 1.015 1.00 64.38 72 VAL A CA 1
ATOM 558 C C . VAL A 1 72 ? -9.590 4.369 1.348 1.00 64.38 72 VAL A C 1
ATOM 560 O O . VAL A 1 72 ? -9.266 3.483 2.134 1.00 64.38 72 VAL A O 1
ATOM 563 N N . LYS A 1 73 ? -10.746 4.349 0.672 1.00 61.28 73 LYS A N 1
ATOM 564 C CA . LYS A 1 73 ? -11.750 3.277 0.781 1.00 61.28 73 LYS A CA 1
ATOM 565 C C . LYS A 1 73 ? -11.245 1.943 0.206 1.00 61.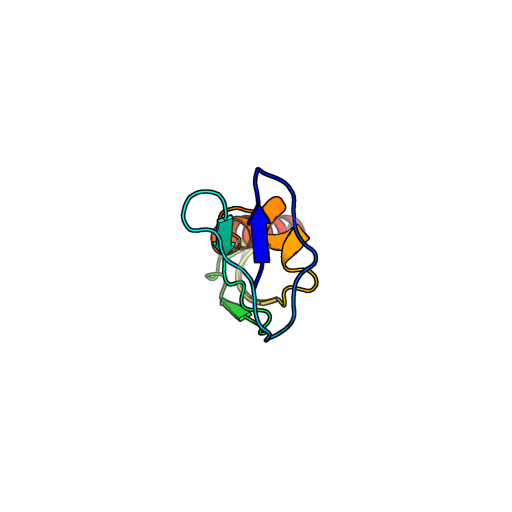28 73 LYS A C 1
ATOM 567 O O . LYS A 1 73 ? -11.493 0.902 0.802 1.00 61.28 73 LYS A O 1
ATOM 572 N N . ASP A 1 74 ? -10.470 1.999 -0.883 1.00 67.00 74 ASP A N 1
ATOM 573 C CA . ASP A 1 74 ? -9.812 0.856 -1.533 1.00 67.00 74 ASP A CA 1
ATOM 574 C C . ASP A 1 74 ? -8.319 1.132 -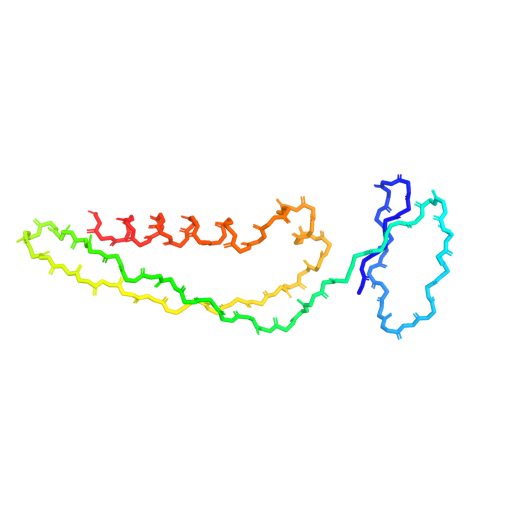1.787 1.00 67.00 74 ASP A C 1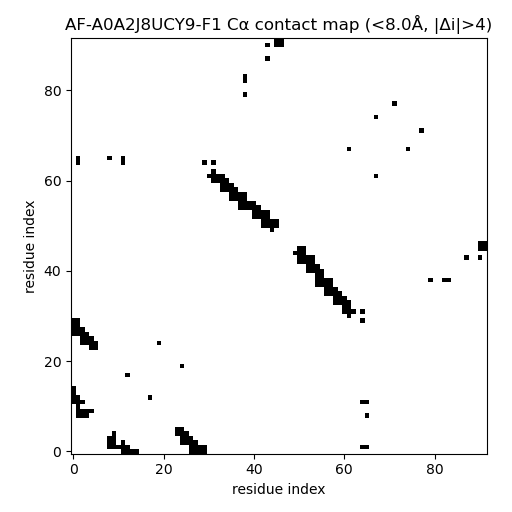
ATOM 576 O O . ASP A 1 74 ? -7.919 1.641 -2.835 1.00 67.00 74 ASP A O 1
ATOM 580 N N . LEU A 1 75 ? -7.463 0.784 -0.821 1.00 66.56 75 LEU A N 1
ATOM 581 C CA . LEU A 1 75 ? -6.007 0.979 -0.931 1.00 66.56 75 LEU A CA 1
ATOM 582 C C . LEU A 1 75 ? -5.432 0.318 -2.190 1.00 66.56 75 LEU A C 1
ATOM 584 O O . LEU A 1 75 ? -4.620 0.910 -2.886 1.00 66.56 75 LEU A O 1
ATOM 588 N N . ASN A 1 76 ? -5.888 -0.887 -2.535 1.00 69.31 76 ASN A N 1
ATOM 589 C CA . ASN A 1 76 ? -5.339 -1.629 -3.671 1.00 69.31 76 ASN A CA 1
ATOM 590 C C . ASN A 1 76 ? -5.542 -0.922 -5.018 1.00 69.31 76 ASN A C 1
ATOM 592 O O . ASN A 1 76 ? -4.649 -0.954 -5.860 1.00 69.31 76 ASN A O 1
ATOM 596 N N . THR A 1 77 ? -6.702 -0.311 -5.257 1.00 70.12 77 THR A N 1
ATOM 597 C CA . THR A 1 77 ? -6.984 0.355 -6.538 1.00 70.12 77 THR A CA 1
ATOM 598 C C . THR A 1 77 ? -6.246 1.686 -6.635 1.00 70.12 77 THR A C 1
ATOM 600 O O . THR A 1 77 ? -5.617 1.953 -7.659 1.00 70.12 77 THR A O 1
ATOM 603 N N . ALA A 1 78 ? -6.229 2.469 -5.553 1.00 69.19 78 ALA A N 1
ATOM 604 C CA . ALA A 1 78 ? -5.511 3.739 -5.494 1.00 69.19 78 ALA A CA 1
ATOM 605 C C . ALA A 1 78 ? -3.995 3.555 -5.674 1.00 69.19 78 ALA A C 1
ATOM 607 O O . ALA A 1 78 ? -3.373 4.277 -6.461 1.00 69.19 78 ALA A O 1
ATOM 608 N N . THR A 1 79 ? -3.396 2.555 -5.016 1.00 72.56 79 THR A N 1
ATOM 609 C CA . THR A 1 79 ? -1.958 2.288 -5.155 1.00 72.56 79 THR A CA 1
ATOM 610 C C . THR A 1 79 ? -1.620 1.758 -6.549 1.00 72.56 79 THR A C 1
ATOM 612 O O . THR A 1 79 ? -0.602 2.156 -7.105 1.00 72.56 79 THR A O 1
ATOM 615 N N . ARG A 1 80 ? -2.490 0.947 -7.176 1.00 71.62 80 ARG A N 1
ATOM 616 C CA . ARG A 1 80 ? -2.315 0.511 -8.578 1.00 71.62 80 ARG A CA 1
ATOM 617 C C . ARG A 1 80 ? -2.313 1.686 -9.552 1.00 71.62 80 ARG A C 1
ATOM 619 O O . ARG A 1 80 ? -1.399 1.786 -10.363 1.00 71.62 80 ARG A O 1
ATOM 626 N N . MET A 1 81 ? -3.289 2.590 -9.444 1.00 74.69 81 MET A N 1
ATOM 627 C CA . MET A 1 81 ? -3.355 3.781 -10.301 1.00 74.69 81 MET A CA 1
ATOM 628 C C . MET A 1 81 ? -2.150 4.701 -10.084 1.00 74.69 81 MET A C 1
ATOM 630 O O . MET A 1 81 ? -1.562 5.199 -11.041 1.00 74.69 81 MET A O 1
ATOM 634 N N . THR A 1 82 ? -1.740 4.892 -8.829 1.00 78.00 82 THR A N 1
ATOM 635 C CA . THR A 1 82 ? -0.568 5.712 -8.493 1.00 78.00 82 THR A CA 1
ATOM 636 C C . THR A 1 82 ? 0.717 5.101 -9.043 1.00 78.00 82 THR A C 1
ATOM 638 O O . THR A 1 82 ? 1.514 5.812 -9.651 1.00 78.00 82 THR A O 1
ATOM 641 N N . ALA A 1 83 ? 0.902 3.788 -8.886 1.00 75.50 83 ALA A N 1
ATOM 642 C CA . ALA A 1 83 ? 2.068 3.082 -9.400 1.00 75.50 83 ALA A CA 1
ATOM 643 C C . ALA A 1 83 ? 2.133 3.143 -10.932 1.00 75.50 83 ALA A C 1
ATOM 645 O O . ALA A 1 83 ? 3.183 3.455 -11.486 1.00 75.50 83 ALA A O 1
ATOM 646 N N . GLN A 1 84 ? 1.003 2.941 -11.615 1.00 73.69 84 GLN A N 1
ATOM 647 C CA . GLN A 1 84 ? 0.930 3.038 -13.073 1.00 73.69 84 GLN A CA 1
ATOM 648 C C . GLN A 1 84 ? 1.264 4.456 -13.573 1.00 73.69 84 GLN A C 1
ATOM 650 O O . GLN A 1 84 ? 2.034 4.627 -14.523 1.00 73.69 84 GLN A O 1
ATOM 655 N N . ASN A 1 85 ? 0.759 5.489 -12.893 1.00 79.31 85 ASN A N 1
ATOM 656 C CA . ASN A 1 85 ? 1.075 6.882 -13.215 1.00 79.31 85 ASN A CA 1
ATOM 657 C C . ASN A 1 85 ? 2.546 7.228 -12.942 1.00 79.31 85 ASN A C 1
ATOM 659 O O . ASN A 1 85 ? 3.161 7.939 -13.735 1.00 79.31 85 ASN A O 1
ATOM 663 N N . ALA A 1 86 ? 3.121 6.727 -11.846 1.00 78.62 86 ALA A N 1
ATOM 664 C CA . ALA A 1 86 ? 4.528 6.924 -11.512 1.00 78.62 86 ALA A CA 1
ATOM 665 C C . ALA A 1 86 ? 5.459 6.266 -12.543 1.00 78.62 86 ALA A C 1
ATOM 667 O O . ALA A 1 86 ? 6.404 6.910 -12.990 1.00 78.62 86 ALA A O 1
ATOM 668 N N . MET A 1 87 ? 5.157 5.036 -12.981 1.00 73.19 87 MET A N 1
ATOM 669 C CA . MET A 1 87 ? 5.911 4.351 -14.042 1.00 73.19 87 MET A CA 1
ATOM 670 C C . MET A 1 87 ? 5.893 5.137 -15.351 1.00 73.19 87 MET A C 1
ATOM 672 O O . MET A 1 87 ? 6.931 5.328 -15.977 1.00 73.19 87 MET A O 1
ATOM 676 N N . THR A 1 88 ? 4.718 5.633 -15.739 1.00 73.00 88 THR A N 1
ATOM 677 C CA . THR A 1 88 ? 4.563 6.412 -16.973 1.00 73.00 88 THR A CA 1
ATOM 678 C C . THR A 1 88 ? 5.334 7.735 -16.897 1.00 73.00 88 THR A C 1
ATOM 680 O O . THR A 1 88 ? 5.969 8.127 -17.869 1.00 73.00 88 THR A O 1
ATOM 683 N N . LYS A 1 89 ? 5.327 8.411 -15.738 1.00 72.94 89 LYS A N 1
ATOM 684 C CA . LYS A 1 89 ? 6.051 9.678 -15.535 1.00 72.94 89 LYS A CA 1
ATOM 685 C C . LYS A 1 89 ? 7.566 9.522 -15.437 1.00 72.94 89 LYS A C 1
ATOM 687 O O . LYS A 1 89 ? 8.266 10.441 -15.823 1.00 72.94 89 LYS A O 1
ATOM 692 N N . ALA A 1 90 ? 8.074 8.416 -14.898 1.00 69.25 90 ALA A N 1
ATOM 693 C CA . ALA A 1 90 ? 9.516 8.212 -14.745 1.00 69.25 90 ALA A CA 1
ATOM 694 C C . ALA A 1 90 ? 10.236 7.923 -16.077 1.00 69.25 90 ALA A C 1
ATOM 696 O O . ALA A 1 90 ? 11.457 8.031 -16.140 1.00 69.25 90 ALA A O 1
ATOM 697 N N . LEU A 1 91 ? 9.492 7.527 -17.117 1.00 65.12 91 LEU A N 1
ATOM 698 C CA . LEU A 1 91 ? 10.023 7.146 -18.432 1.00 65.12 91 LEU A CA 1
ATOM 699 C C . LEU A 1 91 ? 9.865 8.229 -19.517 1.00 65.12 91 LEU A C 1
ATOM 701 O O . LEU A 1 91 ? 10.413 8.063 -20.606 1.00 65.12 91 LEU A O 1
ATOM 705 N N . LEU A 1 92 ? 9.143 9.319 -19.232 1.00 59.03 92 LEU A N 1
ATOM 706 C CA . LEU A 1 92 ? 8.972 10.492 -20.106 1.00 59.03 92 LEU A CA 1
ATOM 707 C C . LEU A 1 92 ? 9.859 11.652 -19.645 1.00 59.03 92 LEU A C 1
ATOM 709 O O . LEU A 1 92 ? 10.452 12.325 -20.527 1.00 59.03 92 LEU A O 1
#

Mean predicted aligned error: 10.39 Å

Radius of gyration: 18.99 Å; Cα contacts (8 Å, |Δi|>4): 106; chains: 1; bounding box: 41×18×55 Å

Nearest PDB structures (foldseek):
  4fvj-assembly2_B  TM=8.530E-01  e=9.965E-04  Mus musculus
  7wh3-assembly1_A  TM=7.021E-01  e=2.710E-03  Homo sapiens
  3bk6-assembly1_C  TM=7.841E-01  e=1.215E-02  Pyrococcus horikoshii
  9cz2-assembly1_XB  TM=7.597E-01  e=1.768E-02  Escherichia coli BL21
  8ckm-assembly1_B  TM=3.217E-01  e=8.620E+00  Homo sapiens

Secondary structure (DSSP, 8-state):
-EEEETTEEPP---SS-----TTTEEEE----S-EEEEEEEEEEE-TTS-EEEEEEEEEE--S-HHHHHHH-S-HHHHHHHHHHHHHHHH--

InterPro domains:
  IPR001107 Band 7 domain [PF01145] (2-87)
  IPR036013 Band 7/SPFH domain superfamily [G3DSA:3.30.479.30] (18-91)
  IPR036013 Band 7/SPFH domain superfamily [SSF117892] (21-87)
  IPR043202 Band-7 stomatin-like [PTHR10264] (1-91)

Sequence (92 aa):
MIVFRLGRIRTPQGPGMVLLLPFIDSFQRVDLRTRAFNVPPCKLASKDGAVLSVGADVQFRIWDPVLSVMTVKDLNTATRMTAQNAMTKALL

pLDDT: mean 70.69, std 6.64, range [53.5, 80.69]

Organism: Pongo abelii (NCBI:txid9601)